Protein AF-A0A963NXN0-F1 (afdb_monomer_lite)

Structure (mmCIF, N/CA/C/O backbone):
data_AF-A0A963NXN0-F1
#
_entry.id   AF-A0A963NXN0-F1
#
loop_
_atom_site.group_PDB
_atom_site.id
_atom_site.type_symbol
_atom_site.label_atom_id
_atom_site.label_alt_id
_atom_site.label_comp_id
_atom_site.label_asym_id
_atom_site.label_entity_id
_atom_site.label_seq_id
_atom_site.pdbx_PDB_ins_code
_atom_site.Cartn_x
_atom_site.Cartn_y
_atom_site.Cartn_z
_atom_site.occupancy
_atom_site.B_iso_or_equiv
_atom_site.auth_seq_id
_atom_site.auth_comp_id
_atom_site.auth_asym_id
_atom_site.auth_atom_id
_atom_site.pdbx_PDB_model_num
ATOM 1 N N . THR A 1 1 ? -9.878 -4.568 -10.712 1.00 81.69 1 THR A N 1
ATOM 2 C CA . THR A 1 1 ? -9.955 -4.679 -12.185 1.00 81.69 1 THR A CA 1
ATOM 3 C C . THR A 1 1 ? -8.748 -5.427 -12.705 1.00 81.69 1 THR A C 1
ATOM 5 O O . THR A 1 1 ? -7.641 -5.129 -12.264 1.00 81.69 1 THR A O 1
ATOM 8 N N . LEU A 1 2 ? -8.938 -6.403 -13.598 1.00 84.56 2 LEU A N 1
ATOM 9 C CA . LEU A 1 2 ? -7.812 -7.034 -14.292 1.00 84.56 2 LEU A CA 1
ATOM 10 C C . LEU A 1 2 ? -7.152 -5.995 -15.209 1.00 84.56 2 LEU A C 1
ATOM 12 O O . LEU A 1 2 ? -7.846 -5.323 -15.967 1.00 84.56 2 LEU A O 1
ATOM 16 N N . HIS A 1 3 ? -5.832 -5.854 -15.126 1.00 86.75 3 HIS A N 1
ATOM 17 C CA . HIS A 1 3 ? -5.067 -4.906 -15.932 1.00 86.75 3 HIS A CA 1
ATOM 18 C C . HIS A 1 3 ? -3.725 -5.516 -16.357 1.00 86.75 3 HIS A C 1
ATOM 20 O O . HIS A 1 3 ? -3.279 -6.518 -15.797 1.00 86.75 3 HIS A O 1
ATOM 26 N N . GLY A 1 4 ? -3.086 -4.906 -17.355 1.00 81.69 4 GLY A N 1
ATOM 27 C CA . GLY A 1 4 ? -1.778 -5.305 -17.865 1.00 81.69 4 GLY A CA 1
ATOM 28 C C . GLY A 1 4 ? -1.093 -4.143 -18.578 1.00 81.69 4 GLY A C 1
ATOM 29 O O . GLY A 1 4 ? -1.700 -3.096 -18.800 1.00 81.69 4 GLY A O 1
ATOM 30 N N . SER A 1 5 ? 0.179 -4.316 -18.934 1.00 84.25 5 SER A N 1
ATOM 31 C CA . SER A 1 5 ? 0.934 -3.308 -19.682 1.00 84.25 5 SER A CA 1
ATOM 32 C C . SER A 1 5 ? 1.427 -3.873 -21.008 1.00 84.25 5 SER A C 1
ATOM 34 O O . SER A 1 5 ? 1.881 -5.013 -21.083 1.00 84.25 5 SER A O 1
ATOM 36 N N . ALA A 1 6 ? 1.340 -3.067 -22.066 1.00 86.69 6 ALA A N 1
ATOM 37 C CA . ALA A 1 6 ? 1.919 -3.425 -23.354 1.00 86.69 6 ALA A CA 1
ATOM 38 C C . ALA A 1 6 ? 3.461 -3.418 -23.280 1.00 86.69 6 ALA A C 1
ATOM 40 O O . ALA A 1 6 ? 4.024 -2.600 -22.527 1.00 86.69 6 ALA A O 1
ATOM 41 N N . PRO A 1 7 ? 4.151 -4.256 -24.082 1.00 86.12 7 PRO A N 1
ATOM 42 C CA . PRO A 1 7 ? 5.606 -4.232 -24.197 1.00 86.12 7 PRO A CA 1
ATOM 43 C C . PRO A 1 7 ? 6.123 -2.838 -24.570 1.00 86.12 7 PRO A C 1
ATOM 45 O O . PRO A 1 7 ? 5.541 -2.152 -25.412 1.00 86.12 7 PRO A O 1
ATOM 48 N N . ASN A 1 8 ? 7.226 -2.410 -23.956 1.00 90.19 8 ASN A N 1
ATOM 49 C CA . ASN A 1 8 ? 7.912 -1.194 -24.381 1.00 90.19 8 ASN A CA 1
ATOM 50 C C . ASN A 1 8 ? 8.696 -1.491 -25.669 1.00 90.19 8 ASN A C 1
ATOM 52 O O . ASN A 1 8 ? 9.609 -2.309 -25.647 1.00 90.19 8 ASN A O 1
ATOM 56 N N . ARG A 1 9 ? 8.325 -0.850 -26.785 1.00 94.00 9 ARG A N 1
ATOM 57 C CA . ARG A 1 9 ? 8.981 -1.017 -28.099 1.00 94.00 9 ARG A CA 1
ATOM 58 C C . ARG A 1 9 ? 10.030 0.061 -28.403 1.00 94.00 9 ARG A C 1
ATOM 60 O O . ARG A 1 9 ? 10.539 0.095 -29.517 1.00 94.00 9 ARG A O 1
ATOM 67 N N . SER A 1 10 ? 10.298 0.961 -27.458 1.00 95.25 10 SER A N 1
ATOM 68 C CA . SER A 1 10 ? 11.302 2.018 -27.607 1.00 95.25 10 SER A CA 1
ATOM 69 C C . SER A 1 10 ? 12.653 1.614 -27.014 1.00 95.25 10 SER A C 1
ATOM 71 O O . SER A 1 10 ? 12.752 0.641 -26.268 1.00 95.25 10 SER A O 1
ATOM 73 N N . ASP A 1 11 ? 13.678 2.403 -27.316 1.00 96.38 11 ASP A N 1
ATOM 74 C CA . ASP A 1 11 ? 15.027 2.336 -26.747 1.00 96.38 11 ASP A CA 1
ATOM 75 C C . ASP A 1 11 ? 15.173 3.128 -25.429 1.00 96.38 11 ASP A C 1
ATOM 77 O O . ASP A 1 11 ? 16.265 3.216 -24.870 1.00 96.38 11 ASP A O 1
ATOM 81 N N . ARG A 1 12 ? 14.077 3.694 -24.901 1.00 96.88 12 ARG A N 1
ATOM 82 C CA . ARG A 1 12 ? 14.061 4.482 -23.658 1.00 96.88 12 ARG A CA 1
ATOM 83 C C . ARG A 1 12 ? 13.236 3.806 -22.569 1.00 96.88 12 ARG A C 1
ATOM 85 O O . ARG A 1 12 ? 12.247 3.126 -22.839 1.00 96.88 12 ARG A O 1
ATOM 92 N N . ALA A 1 13 ? 13.604 4.040 -21.311 1.00 95.00 13 ALA A N 1
ATOM 93 C CA . ALA A 1 13 ? 12.825 3.566 -20.171 1.00 95.00 13 ALA A CA 1
ATOM 94 C C . ALA A 1 13 ? 11.444 4.251 -20.117 1.00 95.00 13 ALA A C 1
ATOM 96 O O . ALA A 1 13 ? 11.342 5.475 -20.193 1.00 95.00 13 ALA A O 1
ATOM 97 N N . ARG A 1 14 ? 10.375 3.462 -19.941 1.00 93.88 14 ARG A N 1
ATOM 98 C CA . ARG A 1 14 ? 9.022 3.967 -19.659 1.00 93.88 14 ARG A CA 1
ATOM 99 C C . ARG A 1 14 ? 8.858 4.110 -18.148 1.00 93.88 14 ARG A C 1
ATOM 101 O O . ARG A 1 14 ? 8.688 3.107 -17.458 1.00 93.88 14 ARG A O 1
ATOM 108 N N . LEU A 1 15 ? 8.926 5.342 -17.655 1.00 93.44 15 LEU A N 1
ATOM 109 C CA . LEU A 1 15 ? 8.749 5.646 -16.236 1.00 93.44 15 LEU A CA 1
ATOM 110 C C . LEU A 1 15 ? 7.278 5.503 -15.832 1.00 93.44 15 LEU A C 1
ATOM 112 O O . LEU A 1 15 ? 6.377 5.805 -16.616 1.00 93.44 15 LEU A O 1
ATOM 116 N N . ILE A 1 16 ? 7.047 5.037 -14.608 1.00 91.44 16 ILE A N 1
ATOM 117 C CA . ILE A 1 16 ? 5.718 4.908 -14.016 1.00 91.44 16 ILE A CA 1
ATOM 118 C C . ILE A 1 16 ? 5.776 5.330 -12.551 1.00 91.44 16 ILE A C 1
ATOM 120 O O . ILE A 1 16 ? 6.755 5.047 -11.862 1.00 91.44 16 ILE A O 1
ATOM 124 N N . LEU A 1 17 ? 4.730 6.014 -12.098 1.00 93.56 17 LEU A N 1
ATOM 125 C CA . LEU A 1 17 ? 4.538 6.419 -10.713 1.00 93.56 17 LEU A CA 1
ATOM 126 C C . LEU A 1 17 ? 3.175 5.908 -10.262 1.00 93.56 17 LEU A C 1
ATOM 128 O O . LEU A 1 17 ? 2.164 6.196 -10.902 1.00 93.56 17 LEU A O 1
ATOM 132 N N . PHE A 1 18 ? 3.164 5.139 -9.181 1.00 91.31 18 PHE A N 1
ATOM 133 C CA . PHE A 1 18 ? 1.944 4.628 -8.577 1.00 91.31 18 PHE A CA 1
ATOM 134 C C . PHE A 1 18 ? 1.658 5.391 -7.290 1.00 91.31 18 PHE A C 1
ATOM 136 O O . PHE A 1 18 ? 2.514 5.469 -6.412 1.00 91.31 18 PHE A O 1
ATOM 143 N N . TYR A 1 19 ? 0.441 5.918 -7.188 1.00 92.19 19 TYR A N 1
ATOM 144 C CA . TYR A 1 19 ? -0.142 6.350 -5.927 1.00 92.19 19 TYR A CA 1
ATOM 145 C C . TYR A 1 19 ? -1.213 5.342 -5.548 1.00 92.19 19 TYR A C 1
ATOM 147 O O . TYR A 1 19 ? -2.158 5.118 -6.305 1.00 92.19 19 TYR A O 1
ATOM 155 N N . GLU A 1 20 ? -1.053 4.729 -4.385 1.00 89.88 20 GLU A N 1
ATOM 156 C CA . GLU A 1 20 ? -2.080 3.884 -3.797 1.00 89.88 20 GLU A CA 1
ATOM 157 C C . GLU A 1 20 ? -2.858 4.726 -2.793 1.00 89.88 20 GLU A C 1
ATOM 159 O O . GLU A 1 20 ? -2.278 5.341 -1.899 1.00 89.88 20 GLU A O 1
ATOM 164 N N . ALA A 1 21 ? -4.174 4.776 -2.970 1.00 91.81 21 ALA A N 1
ATOM 165 C CA . ALA A 1 21 ? -5.085 5.441 -2.056 1.00 91.81 21 ALA A CA 1
ATOM 166 C C . ALA A 1 21 ? -6.054 4.404 -1.493 1.00 91.81 21 ALA A C 1
ATOM 168 O O . ALA A 1 21 ? -6.531 3.523 -2.214 1.00 91.81 21 ALA A O 1
ATOM 169 N N . CYS A 1 22 ? -6.355 4.523 -0.207 1.00 90.38 22 CYS A N 1
ATOM 170 C CA . CYS A 1 22 ? -7.3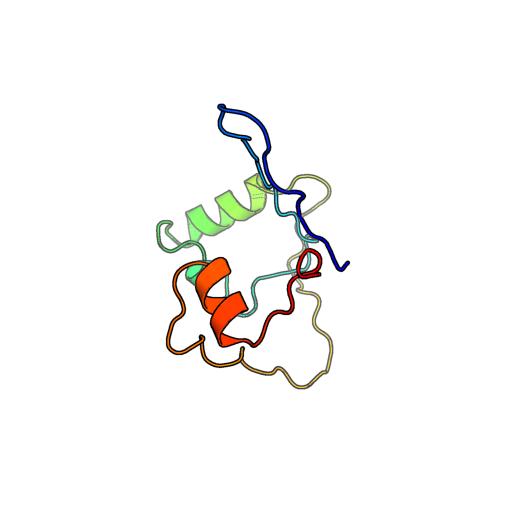67 3.728 0.466 1.00 90.38 22 CYS A CA 1
ATOM 171 C C . CYS A 1 22 ? -8.424 4.650 1.084 1.00 90.38 22 CYS A C 1
ATOM 173 O O . CYS A 1 22 ? -8.236 5.861 1.192 1.00 90.38 22 CYS A O 1
ATOM 175 N N . ALA A 1 23 ? -9.569 4.076 1.447 1.00 92.38 23 ALA A N 1
ATOM 176 C CA . ALA A 1 23 ? -10.567 4.803 2.219 1.00 92.38 23 ALA A CA 1
ATOM 177 C C . ALA A 1 23 ? -10.035 5.085 3.635 1.00 92.38 23 ALA A C 1
ATOM 179 O O . ALA A 1 23 ? -9.261 4.294 4.170 1.00 92.38 23 ALA A O 1
ATOM 180 N N . ALA A 1 24 ? -10.484 6.178 4.257 1.00 90.56 24 ALA A N 1
ATOM 181 C CA . ALA A 1 24 ? -10.054 6.577 5.602 1.00 90.56 24 ALA A CA 1
ATOM 182 C C . ALA A 1 24 ? -10.362 5.524 6.689 1.00 90.56 24 ALA A C 1
ATOM 184 O O . ALA A 1 24 ? -9.720 5.498 7.733 1.00 90.56 24 ALA A O 1
ATOM 185 N N . ASP A 1 25 ? -11.331 4.643 6.435 1.00 90.81 25 ASP A N 1
ATOM 186 C CA . ASP A 1 25 ? -11.738 3.536 7.303 1.00 90.81 25 ASP A CA 1
ATOM 187 C C . ASP A 1 25 ? -11.036 2.199 6.970 1.00 90.81 25 ASP A C 1
ATOM 189 O O . ASP A 1 25 ? -11.275 1.189 7.637 1.00 90.81 25 ASP A O 1
ATOM 193 N N . ALA A 1 26 ? -10.152 2.164 5.965 1.00 89.56 26 ALA A N 1
ATOM 194 C CA . ALA A 1 26 ? -9.437 0.968 5.513 1.00 89.56 26 ALA A CA 1
ATOM 195 C C . ALA A 1 26 ? -8.095 0.789 6.243 1.00 89.56 26 ALA A C 1
ATOM 197 O O . ALA A 1 26 ? -7.020 0.789 5.636 1.00 89.56 26 ALA A O 1
ATOM 198 N N . TRP A 1 27 ? -8.164 0.635 7.564 1.00 85.75 27 TRP A N 1
ATOM 199 C CA . TRP A 1 27 ? -6.983 0.462 8.407 1.00 85.75 27 TRP A CA 1
ATOM 200 C C . TRP A 1 27 ? -6.220 -0.840 8.105 1.00 85.75 27 TRP A C 1
ATOM 202 O O . TRP A 1 27 ? -6.835 -1.875 7.828 1.00 85.75 27 TRP A O 1
ATOM 212 N N . PRO A 1 28 ? -4.876 -0.835 8.209 1.00 81.06 28 PRO A N 1
ATOM 213 C CA . PRO A 1 28 ? -4.079 -2.048 8.065 1.00 81.06 28 PRO A CA 1
ATOM 214 C C . PRO A 1 28 ? -4.449 -3.067 9.148 1.00 81.06 28 PRO A C 1
ATOM 216 O O . PRO A 1 28 ? -4.304 -2.792 10.337 1.00 81.06 28 PRO A O 1
ATOM 219 N N . LEU A 1 29 ? -4.857 -4.275 8.741 1.00 78.56 29 LEU A N 1
ATOM 220 C CA . LEU A 1 29 ? -5.252 -5.351 9.667 1.00 78.56 29 LEU A CA 1
ATOM 221 C C . LEU A 1 29 ? -4.121 -5.785 10.610 1.00 78.56 29 LEU A C 1
ATOM 223 O O . LEU A 1 29 ? -4.378 -6.197 11.735 1.00 78.56 29 LEU A O 1
ATOM 227 N N . LEU A 1 30 ? -2.870 -5.682 10.157 1.00 77.69 30 LEU A N 1
ATOM 228 C CA . LEU A 1 30 ? -1.684 -5.961 10.974 1.00 77.69 30 LEU A CA 1
ATOM 229 C C . LEU A 1 30 ? -1.241 -4.744 11.813 1.00 77.69 30 LEU A C 1
ATOM 231 O O . LEU A 1 30 ? -0.278 -4.824 12.566 1.00 77.69 30 LEU A O 1
ATOM 235 N N . GLY A 1 31 ? -1.953 -3.619 11.708 1.00 77.38 31 GLY A N 1
ATOM 236 C CA . GLY A 1 31 ? -1.589 -2.343 12.313 1.00 77.38 31 GLY A CA 1
ATOM 237 C C . GLY A 1 31 ? -0.544 -1.571 11.503 1.00 77.38 31 GLY A C 1
ATOM 238 O O . GLY A 1 31 ? 0.229 -2.129 10.723 1.00 77.38 31 GLY A O 1
ATOM 239 N N . ALA A 1 32 ? -0.505 -0.249 11.688 1.00 72.19 32 ALA A N 1
ATOM 240 C CA . ALA A 1 32 ? 0.402 0.631 10.944 1.00 72.19 32 ALA A CA 1
ATOM 241 C C . ALA A 1 32 ? 1.890 0.338 11.225 1.00 72.19 32 ALA A C 1
ATOM 243 O O . ALA A 1 32 ? 2.730 0.476 10.336 1.00 72.19 32 ALA A O 1
ATOM 244 N N . GLY A 1 33 ? 2.207 -0.170 12.422 1.00 70.38 33 GLY A N 1
ATOM 245 C CA . GLY A 1 33 ? 3.563 -0.578 12.802 1.00 70.38 33 GLY A CA 1
ATOM 246 C C . GLY A 1 33 ? 4.114 -1.761 11.996 1.00 70.38 33 GLY A C 1
ATOM 247 O O . GLY A 1 33 ? 5.327 -1.957 11.970 1.00 70.38 33 GLY A O 1
ATOM 248 N N . SER A 1 34 ? 3.256 -2.518 11.300 1.00 70.75 34 SER A N 1
ATOM 249 C CA . SER A 1 34 ? 3.674 -3.562 10.355 1.00 70.75 34 SER A CA 1
ATOM 250 C C . SER A 1 34 ? 4.071 -3.030 8.977 1.00 70.75 34 SER A C 1
ATOM 252 O O . SER A 1 34 ? 4.648 -3.778 8.197 1.00 70.75 34 SER A O 1
ATOM 254 N N . TYR A 1 35 ? 3.771 -1.766 8.672 1.00 65.88 35 TYR A N 1
ATOM 255 C CA . TYR A 1 35 ? 4.074 -1.138 7.382 1.00 65.88 35 TYR A CA 1
ATOM 256 C C . TYR A 1 35 ? 5.118 -0.028 7.514 1.00 65.88 35 TYR A C 1
ATOM 258 O O . TYR A 1 35 ? 5.949 0.161 6.627 1.00 65.88 35 TYR A O 1
ATOM 266 N N . ILE A 1 36 ? 5.100 0.702 8.632 1.00 75.44 36 ILE A N 1
ATOM 267 C CA . ILE A 1 36 ? 5.989 1.835 8.887 1.00 75.44 36 ILE A CA 1
ATOM 268 C C . ILE A 1 36 ? 6.874 1.503 10.088 1.00 75.44 36 ILE A C 1
ATOM 270 O O . ILE A 1 36 ? 6.632 1.924 11.213 1.00 75.44 36 ILE A O 1
ATOM 274 N N . HIS A 1 37 ? 7.943 0.745 9.844 1.00 77.31 37 HIS A N 1
ATOM 275 C CA . HIS A 1 37 ? 8.860 0.296 10.902 1.00 77.31 37 HIS A CA 1
ATOM 276 C C . HIS A 1 37 ? 9.838 1.373 11.398 1.00 77.31 37 HIS A C 1
ATOM 278 O O . HIS A 1 37 ? 10.604 1.132 12.326 1.00 77.31 37 HIS A O 1
ATOM 284 N N . ARG A 1 38 ? 9.857 2.546 10.756 1.00 84.00 38 ARG A N 1
ATOM 285 C CA . ARG A 1 38 ? 10.858 3.596 11.004 1.00 84.00 38 ARG A CA 1
ATOM 286 C C . ARG A 1 38 ? 10.411 4.690 11.978 1.00 84.00 38 ARG A C 1
ATOM 288 O O . ARG A 1 38 ? 11.256 5.469 12.398 1.00 84.00 38 ARG A O 1
ATOM 295 N N . LEU A 1 39 ? 9.113 4.794 12.280 1.00 85.69 39 LEU A N 1
ATOM 296 C CA . LEU A 1 39 ? 8.555 5.892 13.078 1.00 85.69 39 LEU A CA 1
ATOM 297 C C . LEU A 1 39 ? 8.144 5.414 14.482 1.00 85.69 39 LEU A C 1
ATOM 299 O O . LEU A 1 39 ? 7.501 4.367 14.597 1.00 85.69 39 LEU A O 1
ATOM 303 N N . PRO A 1 40 ? 8.436 6.181 15.550 1.00 88.31 40 PRO A N 1
ATOM 304 C CA . PRO A 1 40 ? 7.810 5.995 16.858 1.00 88.31 40 PRO A CA 1
ATOM 305 C C . PRO A 1 40 ? 6.282 6.135 16.782 1.00 88.31 40 PRO A C 1
ATOM 307 O O . PRO A 1 40 ? 5.758 6.848 15.930 1.00 88.31 40 PRO A O 1
ATOM 310 N N . GLN A 1 41 ? 5.545 5.521 17.716 1.00 85.81 41 GLN A N 1
ATOM 311 C CA . GLN A 1 41 ? 4.072 5.442 17.654 1.00 85.81 41 GLN A CA 1
ATOM 312 C C . GLN A 1 41 ? 3.370 6.802 17.499 1.00 85.81 41 GLN A C 1
ATOM 314 O O . GLN A 1 41 ? 2.419 6.923 16.730 1.00 85.81 41 GLN A O 1
ATOM 319 N N . ARG A 1 42 ? 3.843 7.836 18.207 1.00 88.81 42 ARG A N 1
ATOM 320 C CA . ARG A 1 42 ? 3.255 9.184 18.145 1.00 88.81 42 ARG A CA 1
ATOM 321 C C . ARG A 1 42 ? 3.491 9.863 16.796 1.00 88.81 42 ARG A C 1
ATOM 323 O O . ARG A 1 42 ? 2.599 10.533 16.290 1.00 88.81 42 ARG A O 1
ATOM 330 N N . GLU A 1 43 ? 4.676 9.686 16.227 1.00 90.50 43 GLU A N 1
ATOM 331 C CA . GLU A 1 43 ? 5.019 10.221 14.906 1.00 90.50 43 GLU A CA 1
ATOM 332 C C . GLU A 1 43 ? 4.304 9.450 13.799 1.00 90.50 43 GLU A C 1
ATOM 334 O O . GLU A 1 43 ? 3.833 10.051 12.844 1.00 90.50 43 GLU A O 1
ATOM 339 N N . MET A 1 44 ? 4.136 8.136 13.963 1.00 87.56 44 MET A N 1
ATOM 340 C CA . MET A 1 44 ? 3.332 7.315 13.061 1.00 87.56 44 MET A CA 1
ATOM 341 C C . MET A 1 44 ? 1.873 7.782 13.025 1.00 87.56 44 MET A C 1
ATOM 343 O O . MET A 1 44 ? 1.288 7.867 11.953 1.00 87.56 44 MET A O 1
ATOM 347 N N . TRP A 1 45 ? 1.288 8.122 14.178 1.00 87.06 45 TRP A N 1
ATOM 348 C CA . TRP A 1 45 ? -0.053 8.709 14.223 1.00 87.06 45 TRP A CA 1
ATOM 349 C C . TRP A 1 45 ? -0.128 10.030 13.444 1.00 87.06 45 TRP A C 1
ATOM 351 O O . TRP A 1 45 ? -1.034 10.209 12.637 1.00 87.06 45 TRP A O 1
ATOM 361 N N . ALA A 1 46 ? 0.844 10.927 13.637 1.00 91.06 46 ALA A N 1
ATOM 362 C CA . ALA A 1 46 ? 0.900 12.187 12.899 1.00 91.06 46 ALA A CA 1
ATOM 363 C C . ALA A 1 46 ? 1.067 11.975 11.379 1.00 91.06 46 ALA A C 1
ATOM 365 O O . ALA A 1 46 ? 0.349 12.608 10.610 1.00 91.06 46 ALA A O 1
ATOM 366 N N . ASP A 1 47 ? 1.935 11.049 10.952 1.00 88.94 47 ASP A N 1
ATOM 367 C CA . ASP A 1 47 ? 2.154 10.705 9.534 1.00 88.94 47 ASP A CA 1
ATOM 368 C C . ASP A 1 47 ? 0.879 10.148 8.877 1.00 88.94 47 ASP A C 1
ATOM 370 O O . ASP A 1 47 ? 0.556 10.519 7.750 1.00 88.94 47 ASP A O 1
ATOM 374 N N . LEU A 1 48 ? 0.098 9.323 9.585 1.00 86.19 48 LEU A N 1
ATOM 375 C CA . LEU A 1 48 ? -1.188 8.832 9.074 1.00 86.19 48 LEU A CA 1
ATOM 376 C C . LEU A 1 48 ? -2.198 9.965 8.853 1.00 86.19 48 LEU A C 1
ATOM 378 O O . LEU A 1 48 ? -2.904 9.960 7.846 1.00 86.19 48 LEU A O 1
ATOM 382 N N . LEU A 1 49 ? -2.256 10.933 9.772 1.00 89.75 49 LEU A N 1
ATOM 383 C CA . LEU A 1 49 ? -3.138 12.094 9.646 1.00 89.75 49 LEU A CA 1
ATOM 384 C C . LEU A 1 49 ? -2.702 13.025 8.510 1.00 89.75 49 LEU A C 1
ATOM 386 O O . LEU A 1 49 ? -3.546 13.489 7.749 1.00 89.75 49 LEU A O 1
ATOM 390 N N . GLU A 1 50 ? -1.399 13.271 8.365 1.00 92.12 50 GLU A N 1
ATOM 391 C CA . GLU A 1 50 ? -0.843 14.125 7.307 1.00 92.12 50 GLU A CA 1
ATOM 392 C C . GLU A 1 50 ? -1.083 13.546 5.902 1.00 92.12 50 GLU A C 1
ATOM 394 O O . GLU A 1 50 ? -1.256 14.287 4.936 1.00 92.12 50 GLU A O 1
ATOM 399 N N . ARG A 1 51 ? -1.147 12.215 5.781 1.00 89.25 51 ARG A N 1
ATOM 400 C CA . ARG A 1 51 ? -1.400 11.509 4.514 1.00 89.25 51 ARG A CA 1
ATOM 401 C C . ARG A 1 51 ? -2.862 11.508 4.067 1.00 89.25 51 ARG A C 1
ATOM 403 O O . ARG A 1 51 ? -3.151 10.988 2.986 1.00 89.25 51 ARG A O 1
ATOM 410 N N . MET A 1 52 ? -3.782 12.057 4.857 1.00 91.94 52 MET A N 1
ATOM 411 C CA . MET A 1 52 ? -5.180 12.190 4.454 1.00 91.94 52 MET A CA 1
ATOM 412 C C . MET A 1 52 ? -5.299 13.122 3.246 1.00 91.94 52 MET A C 1
ATOM 414 O O . MET A 1 52 ? -4.992 14.307 3.315 1.00 91.94 52 MET A O 1
ATOM 418 N N . VAL A 1 53 ? -5.773 12.579 2.123 1.00 94.31 53 VAL A N 1
ATOM 419 C CA . VAL A 1 53 ? -5.946 13.351 0.881 1.00 94.31 53 VAL A CA 1
ATOM 420 C C . VAL A 1 53 ? -7.185 14.250 0.956 1.00 94.31 53 VAL A C 1
ATOM 422 O O . VAL A 1 53 ? -7.179 15.360 0.428 1.00 94.31 53 VAL A O 1
ATOM 425 N N . CYS A 1 54 ? -8.259 13.778 1.593 1.00 93.75 54 CYS A N 1
ATOM 426 C CA . CYS A 1 54 ? -9.497 14.529 1.789 1.00 93.75 54 CYS A CA 1
ATOM 427 C C . CYS A 1 54 ? -10.359 13.923 2.910 1.00 93.75 54 CYS A C 1
ATOM 429 O O . CYS A 1 54 ? -10.214 12.749 3.247 1.00 93.75 54 CYS A O 1
ATOM 431 N N . GLY A 1 55 ? -11.300 14.716 3.432 1.00 92.69 55 GLY A N 1
ATOM 432 C CA . GLY A 1 55 ? -12.215 14.300 4.497 1.00 92.69 55 GLY A CA 1
ATOM 433 C C . GLY A 1 55 ? -11.580 14.344 5.886 1.00 92.69 55 GLY A C 1
ATOM 434 O O . GLY A 1 55 ? -10.536 14.959 6.080 1.00 92.69 55 GLY A O 1
ATOM 435 N N . GLU A 1 56 ? -12.230 13.682 6.841 1.00 92.00 56 GLU A N 1
ATOM 436 C CA . GLU A 1 56 ? -11.793 13.616 8.238 1.00 92.00 56 GLU A CA 1
ATOM 437 C C . GLU A 1 56 ? -11.284 12.209 8.598 1.00 92.00 56 GLU A C 1
ATOM 439 O O . GLU A 1 56 ? -11.745 11.221 8.012 1.00 92.00 56 GLU A O 1
ATOM 444 N N . PRO A 1 57 ? -10.357 12.081 9.563 1.00 89.12 57 PRO A N 1
ATOM 445 C CA . PRO A 1 57 ? -9.872 10.785 10.028 1.00 89.12 57 PRO A CA 1
ATOM 446 C C . PRO A 1 57 ? -10.994 9.925 10.622 1.00 89.12 57 PRO A C 1
ATOM 448 O O . PRO A 1 57 ? -11.784 10.391 11.444 1.00 89.12 57 PRO A O 1
ATOM 451 N N . VAL A 1 58 ? -11.019 8.638 10.270 1.00 90.56 58 VAL A N 1
ATOM 452 C CA . VAL A 1 58 ? -11.953 7.658 10.841 1.00 90.56 58 VAL A CA 1
ATOM 453 C C . VAL A 1 58 ? -11.195 6.739 11.794 1.00 90.56 58 VAL A C 1
ATOM 455 O O . VAL A 1 58 ? -10.231 6.091 11.399 1.00 90.56 58 VAL A O 1
ATOM 458 N N . LEU A 1 59 ? -11.629 6.676 13.056 1.00 88.50 59 LEU A N 1
ATOM 459 C CA . LEU A 1 59 ? -10.997 5.842 14.092 1.00 88.50 59 LEU A CA 1
ATOM 460 C C . LEU A 1 59 ? -11.593 4.432 14.182 1.00 88.50 59 LEU A C 1
ATOM 462 O O . LEU A 1 59 ? -11.004 3.553 14.807 1.00 88.50 59 LEU A O 1
ATOM 466 N N . GLU A 1 60 ? -12.761 4.224 13.576 1.00 89.81 60 GLU A N 1
ATOM 467 C CA . GLU A 1 60 ? -13.436 2.934 13.535 1.00 89.81 60 GLU A CA 1
ATOM 468 C C . GLU A 1 60 ? -13.175 2.260 12.179 1.00 89.81 60 GLU A C 1
ATOM 470 O O . GLU A 1 60 ? -13.683 2.717 11.153 1.00 89.81 60 GLU A O 1
ATOM 475 N N . PRO A 1 61 ? -12.354 1.200 12.130 1.00 88.19 61 PRO A N 1
ATOM 476 C CA . PRO A 1 61 ? -12.051 0.531 10.878 1.00 88.19 61 PRO A CA 1
ATOM 477 C C . PRO A 1 61 ? -13.275 -0.205 10.335 1.00 88.19 61 PRO A C 1
ATOM 479 O O . PRO A 1 61 ? -14.004 -0.874 11.072 1.00 88.19 61 PRO A O 1
ATOM 482 N N . ARG A 1 62 ? -13.462 -0.162 9.015 1.00 87.25 62 ARG A N 1
ATOM 483 C CA . ARG A 1 62 ? -14.508 -0.946 8.359 1.00 87.25 62 ARG A CA 1
ATOM 484 C C . ARG A 1 62 ? -14.084 -2.409 8.288 1.00 87.25 62 ARG A C 1
ATOM 486 O O . ARG A 1 62 ? -13.189 -2.769 7.524 1.00 87.25 62 ARG A O 1
ATOM 493 N N . ILE A 1 63 ? -14.772 -3.258 9.046 1.00 84.75 63 ILE A N 1
ATOM 494 C CA . ILE A 1 63 ? -14.574 -4.708 9.044 1.00 84.75 63 ILE A CA 1
ATOM 495 C C . ILE A 1 63 ? -15.901 -5.430 8.798 1.00 84.75 63 ILE A C 1
ATOM 497 O O . ILE A 1 63 ? -16.923 -5.119 9.408 1.00 84.75 63 ILE A O 1
ATOM 501 N N . GLU A 1 64 ? -15.897 -6.413 7.900 1.00 84.12 64 GLU A N 1
ATOM 50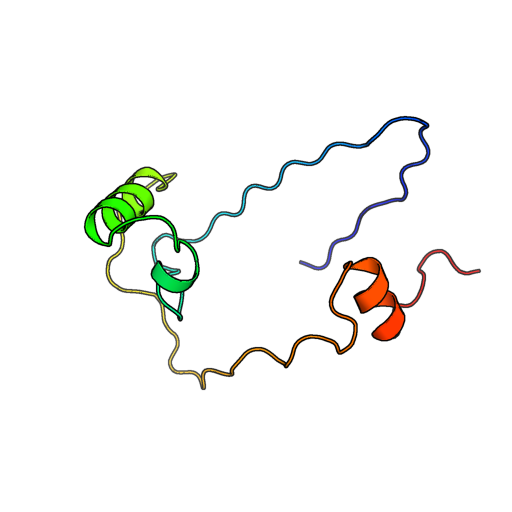2 C CA . GLU A 1 64 ? -17.032 -7.321 7.748 1.00 84.12 64 GLU A CA 1
ATOM 503 C C . GLU A 1 64 ? -16.928 -8.485 8.738 1.00 84.12 64 GLU A C 1
ATOM 505 O O . GLU A 1 64 ? -15.836 -8.939 9.083 1.00 84.12 64 GLU A O 1
ATOM 510 N N . LYS A 1 65 ? -18.076 -9.027 9.161 1.00 85.44 65 LYS A N 1
ATOM 511 C CA . LYS A 1 65 ? -18.148 -10.252 9.975 1.00 85.44 65 LYS A CA 1
ATOM 512 C C . LYS A 1 65 ? -17.891 -11.493 9.112 1.00 85.44 65 LYS A C 1
ATOM 514 O O . LYS A 1 65 ? -18.761 -12.348 8.963 1.00 85.44 65 LYS A O 1
ATOM 519 N N . VAL A 1 66 ? -16.703 -11.573 8.524 1.00 83.00 66 VAL A N 1
ATOM 520 C CA . VAL A 1 66 ? -16.266 -12.674 7.659 1.00 83.00 66 VAL A CA 1
ATOM 521 C C . VAL A 1 66 ? -15.045 -13.374 8.256 1.00 83.00 66 VAL A C 1
ATOM 523 O O . VAL A 1 66 ? -14.264 -12.743 8.972 1.00 83.00 66 VAL A O 1
ATOM 526 N N . PRO A 1 67 ? -14.838 -14.674 7.976 1.00 84.38 67 PRO A N 1
ATOM 527 C CA . PRO A 1 67 ? -13.605 -15.345 8.360 1.00 84.38 67 PRO A CA 1
ATOM 528 C C . PRO A 1 67 ? -12.394 -14.639 7.738 1.00 84.38 67 PRO A C 1
ATOM 530 O O . PRO A 1 67 ? -12.241 -14.614 6.515 1.00 84.38 67 PRO A O 1
ATOM 533 N N . VAL A 1 68 ? -11.516 -14.091 8.578 1.00 80.38 68 VAL A N 1
ATOM 534 C CA . VAL A 1 68 ? -10.241 -13.522 8.130 1.00 80.38 68 VAL A CA 1
ATOM 535 C C . VAL A 1 68 ? -9.306 -14.674 7.767 1.00 80.38 68 VAL A C 1
ATOM 537 O O . VAL A 1 68 ? -9.042 -15.554 8.585 1.00 80.38 68 VAL A O 1
ATOM 540 N N . ARG A 1 69 ? -8.810 -14.686 6.526 1.00 80.44 69 ARG A N 1
ATOM 541 C CA . ARG A 1 69 ? -7.807 -15.654 6.061 1.00 80.44 69 ARG A CA 1
ATOM 542 C C . ARG A 1 69 ? -6.445 -14.981 5.988 1.00 80.44 69 ARG A C 1
ATOM 544 O O . ARG A 1 69 ? -6.336 -13.866 5.485 1.00 80.44 69 ARG A O 1
ATOM 551 N N . LEU A 1 70 ? -5.411 -15.678 6.453 1.00 80.81 70 LEU A N 1
ATOM 552 C CA . LEU A 1 70 ? -4.036 -15.245 6.226 1.00 80.81 70 LEU A CA 1
ATOM 553 C C . LEU A 1 70 ? -3.717 -15.281 4.721 1.00 80.81 70 LEU A C 1
ATOM 555 O O . LEU A 1 70 ? -4.267 -16.132 4.009 1.00 80.81 70 LEU A O 1
ATOM 559 N N . PRO A 1 71 ? -2.840 -14.384 4.228 1.00 80.69 71 PRO A N 1
ATOM 560 C CA . PRO A 1 71 ? -2.331 -14.469 2.867 1.00 80.69 71 PRO A CA 1
ATOM 561 C C . PRO A 1 71 ? -1.761 -15.859 2.581 1.00 80.69 71 PRO A C 1
ATOM 563 O O . PRO A 1 71 ? -1.211 -16.513 3.471 1.00 80.69 71 PRO A O 1
ATOM 566 N N . LEU A 1 72 ? -1.875 -16.303 1.328 1.00 84.94 72 LEU A N 1
ATOM 567 C CA . LEU A 1 72 ? -1.191 -17.517 0.897 1.00 84.94 72 LEU A CA 1
ATOM 568 C C . LEU A 1 72 ? 0.321 -17.369 1.131 1.00 84.94 72 LEU A C 1
ATOM 570 O O . LEU A 1 72 ? 0.841 -16.251 1.031 1.00 84.94 72 LEU A O 1
ATOM 574 N N . PRO A 1 73 ? 1.034 -18.476 1.411 1.00 87.06 73 PRO A N 1
ATOM 575 C CA . PRO A 1 73 ? 2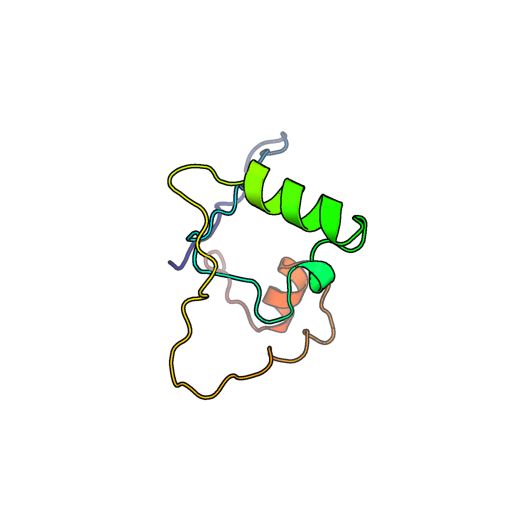.485 -18.452 1.470 1.00 87.06 73 PRO A CA 1
ATOM 576 C C . PRO A 1 73 ? 3.066 -17.799 0.209 1.00 87.06 73 PRO A C 1
ATOM 578 O O . PRO A 1 73 ? 2.523 -17.996 -0.886 1.00 87.06 73 PRO A O 1
ATOM 581 N N . PRO A 1 74 ? 4.161 -17.032 0.335 1.00 84.25 74 PRO A N 1
ATOM 582 C CA . PRO A 1 74 ? 4.843 -16.498 -0.832 1.00 84.25 74 PRO A CA 1
ATOM 583 C C . PRO A 1 74 ? 5.268 -17.643 -1.758 1.00 84.25 74 PRO A C 1
ATOM 585 O O . PRO A 1 74 ? 5.558 -18.754 -1.309 1.00 84.25 74 PRO A O 1
ATOM 588 N N . ALA A 1 75 ? 5.318 -17.365 -3.062 1.00 86.31 75 ALA A N 1
ATOM 589 C CA . ALA A 1 75 ? 5.819 -18.332 -4.030 1.00 86.31 75 ALA A CA 1
ATOM 590 C C . ALA A 1 75 ? 7.248 -18.776 -3.646 1.00 86.31 75 ALA A C 1
ATOM 592 O O . ALA A 1 75 ? 8.035 -17.934 -3.201 1.00 86.31 75 ALA A O 1
ATOM 593 N N . PRO A 1 76 ? 7.628 -20.052 -3.852 1.00 87.31 76 PRO A N 1
ATOM 594 C CA . PRO A 1 76 ? 8.981 -20.530 -3.548 1.00 87.31 76 PRO A CA 1
ATOM 595 C C . PRO A 1 76 ? 10.088 -19.716 -4.231 1.00 87.31 76 PRO A C 1
ATOM 597 O O . PRO A 1 76 ? 11.222 -19.671 -3.763 1.00 87.31 76 PRO A O 1
ATOM 600 N N . ASP A 1 77 ? 9.761 -19.063 -5.344 1.00 87.19 77 ASP A N 1
ATOM 601 C CA . ASP A 1 77 ? 10.653 -18.233 -6.135 1.00 87.19 77 ASP A CA 1
ATOM 602 C C . ASP A 1 77 ? 10.282 -16.740 -6.122 1.00 87.19 77 ASP A C 1
ATOM 604 O O . ASP A 1 77 ? 10.676 -16.011 -7.042 1.00 87.19 77 ASP A O 1
ATOM 608 N N . ALA A 1 78 ? 9.569 -16.288 -5.079 1.00 83.88 78 ALA A N 1
ATOM 609 C CA . ALA A 1 78 ? 9.108 -14.913 -4.878 1.00 83.88 78 ALA A CA 1
ATOM 610 C C .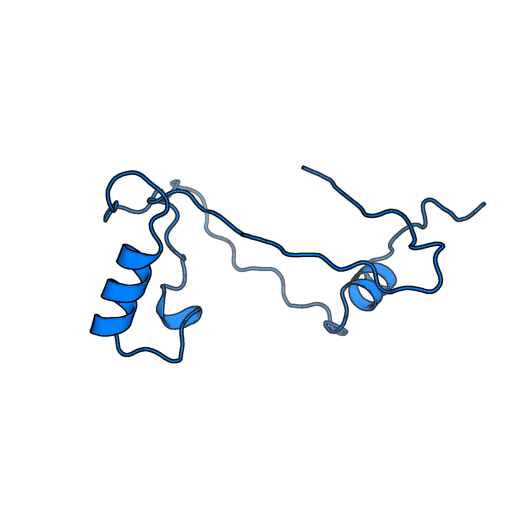 ALA A 1 78 ? 10.262 -13.903 -4.973 1.00 83.88 78 ALA A C 1
ATOM 612 O O . ALA A 1 78 ? 10.976 -13.619 -4.014 1.00 83.88 78 ALA A O 1
ATOM 613 N N . THR A 1 79 ? 10.447 -13.373 -6.176 1.00 85.56 79 THR A N 1
ATOM 614 C CA . THR A 1 79 ? 11.490 -12.407 -6.515 1.00 85.56 79 THR A CA 1
ATOM 615 C C . THR A 1 79 ? 10.862 -11.339 -7.402 1.00 85.56 79 THR A C 1
ATOM 617 O O . THR A 1 79 ? 10.135 -10.484 -6.908 1.00 85.56 79 THR A O 1
ATOM 620 N N . SER A 1 80 ? 11.061 -11.398 -8.719 1.00 86.69 80 SER A N 1
ATOM 621 C CA . SER A 1 80 ? 10.358 -10.513 -9.642 1.00 86.69 80 SER A CA 1
ATOM 622 C C . SER A 1 80 ? 8.958 -11.037 -9.946 1.00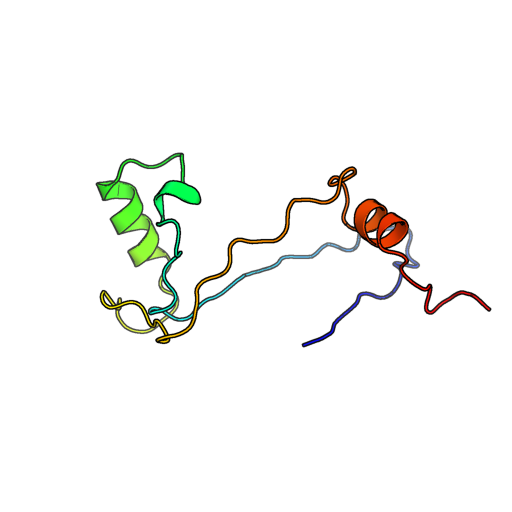 86.69 80 SER A C 1
ATOM 624 O O . SER A 1 80 ? 8.732 -12.246 -10.041 1.00 86.69 80 SER A O 1
ATOM 626 N N . ILE A 1 81 ? 8.031 -10.112 -10.203 1.00 82.25 81 ILE A N 1
ATOM 627 C CA . ILE A 1 81 ? 6.683 -10.443 -10.677 1.00 82.25 81 ILE A CA 1
ATOM 628 C C . ILE A 1 81 ? 6.717 -11.336 -11.929 1.00 82.25 81 ILE A C 1
ATOM 630 O O . ILE A 1 81 ? 5.900 -12.241 -12.058 1.00 82.25 81 ILE A O 1
ATOM 634 N N . PHE A 1 82 ? 7.706 -11.152 -12.811 1.00 83.19 82 PHE A N 1
ATOM 635 C CA . PHE A 1 82 ? 7.886 -11.978 -14.006 1.00 83.19 82 PHE A CA 1
ATOM 636 C C . PHE A 1 82 ? 8.231 -13.432 -13.672 1.00 83.19 82 PHE A C 1
ATOM 638 O O . PHE A 1 82 ? 7.732 -14.345 -14.330 1.00 83.19 82 PHE A O 1
ATOM 645 N N . LYS A 1 83 ? 9.068 -13.662 -12.652 1.00 87.25 83 LYS A N 1
ATOM 646 C CA . LYS A 1 83 ? 9.435 -15.016 -12.228 1.00 87.25 83 LYS A CA 1
ATOM 647 C C . LYS A 1 83 ? 8.234 -15.725 -11.604 1.00 87.25 83 LYS A C 1
ATOM 649 O O . LYS A 1 83 ? 7.883 -16.807 -12.064 1.00 87.25 83 LYS A O 1
ATOM 654 N N . THR A 1 84 ? 7.538 -15.046 -10.689 1.00 88.94 84 THR A N 1
ATOM 655 C CA . THR A 1 84 ? 6.309 -15.546 -10.053 1.00 88.94 84 THR A CA 1
ATOM 656 C C . THR A 1 84 ? 5.210 -15.856 -11.076 1.00 88.94 84 THR A C 1
ATOM 658 O O . THR A 1 84 ? 4.530 -16.870 -10.973 1.00 88.94 84 THR A O 1
ATOM 661 N N . GLN A 1 85 ? 5.030 -15.014 -12.102 1.00 84.94 85 GLN A N 1
ATOM 662 C CA . GLN A 1 85 ? 4.073 -15.282 -13.183 1.00 84.94 85 GLN A CA 1
ATOM 663 C C . GLN A 1 85 ? 4.473 -16.517 -14.000 1.00 84.94 85 GLN A C 1
ATOM 665 O O . GLN A 1 85 ? 3.624 -17.352 -14.312 1.00 84.94 85 GLN A O 1
ATOM 670 N N . LYS A 1 86 ? 5.763 -16.661 -14.328 1.00 84.81 86 LYS A N 1
ATOM 671 C CA . LYS A 1 86 ? 6.274 -17.811 -15.083 1.00 84.81 86 LYS A CA 1
ATOM 672 C C . LYS A 1 86 ? 6.086 -19.125 -14.318 1.00 84.81 86 LYS A C 1
ATOM 674 O O . LYS A 1 86 ? 5.617 -20.092 -14.914 1.00 84.81 86 LYS A O 1
ATOM 679 N N . SER A 1 87 ? 6.422 -19.168 -13.027 1.00 88.69 87 SER A N 1
ATOM 680 C CA . SER A 1 87 ? 6.223 -20.357 -12.183 1.00 88.69 87 SER A CA 1
ATOM 681 C C . SER A 1 87 ? 4.744 -20.630 -11.895 1.00 88.69 87 SER A C 1
ATOM 683 O O . SER A 1 87 ? 4.339 -21.787 -11.822 1.00 88.69 87 SER A O 1
ATOM 685 N N . GLY A 1 88 ? 3.918 -19.582 -11.839 1.00 86.56 88 GLY A N 1
ATOM 686 C CA . GLY A 1 88 ? 2.462 -19.660 -11.702 1.00 86.56 88 GLY A CA 1
ATOM 687 C C . GLY A 1 88 ? 1.700 -20.089 -12.964 1.00 86.56 88 GLY A C 1
ATOM 688 O O . GLY A 1 88 ? 0.473 -20.020 -12.975 1.00 86.56 88 GLY A O 1
ATOM 689 N N . GLY A 1 89 ? 2.389 -20.508 -14.032 1.00 87.12 89 GLY A N 1
ATOM 690 C CA . GLY A 1 89 ? 1.749 -21.004 -15.253 1.00 87.12 89 GLY A CA 1
ATOM 691 C C . GLY A 1 89 ? 1.123 -19.913 -16.125 1.00 87.12 89 GLY A C 1
ATOM 692 O O . GLY A 1 89 ? 0.143 -20.174 -16.828 1.00 87.12 89 G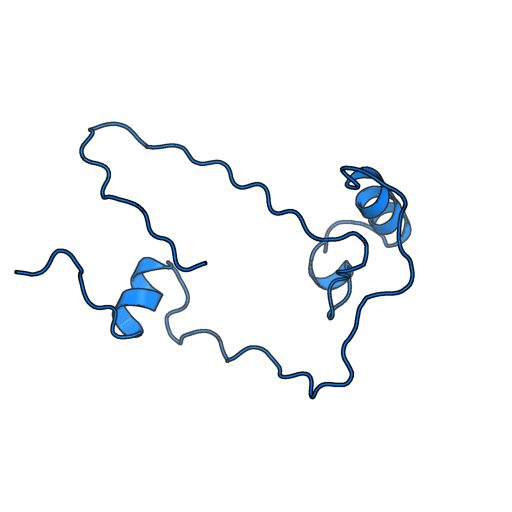LY A O 1
ATOM 693 N N . ALA A 1 90 ? 1.660 -18.688 -16.084 1.00 84.44 90 ALA A N 1
ATOM 694 C CA . ALA A 1 90 ? 1.183 -17.602 -16.932 1.00 84.44 90 ALA A CA 1
ATOM 695 C C . ALA A 1 90 ? 1.195 -17.999 -18.416 1.00 84.44 90 ALA A C 1
ATOM 697 O O . ALA A 1 90 ? 2.171 -18.536 -18.941 1.00 84.44 90 ALA A O 1
ATOM 698 N N . ARG A 1 91 ? 0.097 -17.685 -19.106 1.00 82.31 91 ARG A N 1
ATOM 699 C CA . ARG A 1 91 ? -0.026 -17.841 -20.555 1.00 82.31 91 ARG A CA 1
ATOM 700 C C . ARG A 1 91 ? 0.350 -16.530 -21.227 1.00 82.31 91 ARG A C 1
ATOM 702 O O . ARG A 1 91 ? -0.112 -15.466 -20.820 1.00 82.31 91 ARG A O 1
ATOM 709 N N . SER A 1 92 ? 1.183 -16.608 -22.259 1.00 77.94 92 SER A N 1
ATOM 710 C CA . SER A 1 92 ? 1.518 -15.434 -23.057 1.00 77.94 92 SER A CA 1
ATOM 711 C C . SER A 1 92 ? 0.344 -15.086 -23.964 1.00 77.94 92 SER A C 1
ATOM 713 O O . SER A 1 92 ? -0.049 -15.896 -24.796 1.00 77.94 92 SER A O 1
ATOM 715 N N . ALA A 1 93 ? -0.166 -13.860 -23.852 1.00 74.12 93 ALA A N 1
ATOM 716 C CA . ALA A 1 93 ? -1.102 -13.301 -24.830 1.00 74.12 93 ALA A CA 1
ATOM 717 C C . ALA A 1 93 ? -0.441 -13.027 -26.199 1.00 74.12 93 ALA A C 1
ATOM 719 O O . ALA A 1 93 ? -1.119 -12.639 -27.143 1.00 74.12 93 ALA A O 1
ATOM 720 N N . PHE A 1 94 ? 0.882 -13.202 -26.294 1.00 75.75 94 PHE A N 1
ATOM 721 C CA . PHE A 1 94 ? 1.690 -12.957 -27.489 1.00 75.75 94 PHE A CA 1
ATOM 722 C C . PHE A 1 94 ? 2.327 -14.237 -28.052 1.00 75.75 94 PHE A C 1
ATOM 724 O O . PHE A 1 94 ? 3.148 -14.148 -28.962 1.00 75.75 94 PHE A O 1
ATOM 731 N N . ALA A 1 95 ? 2.025 -15.413 -27.488 1.00 71.62 95 ALA A N 1
ATOM 732 C CA . ALA A 1 95 ? 2.423 -16.679 -28.098 1.00 71.62 95 ALA A CA 1
ATOM 733 C C . ALA A 1 95 ? 1.454 -16.990 -29.249 1.00 71.62 95 ALA A C 1
ATOM 735 O O . ALA A 1 95 ? 0.243 -16.968 -29.034 1.00 71.62 95 ALA A O 1
ATOM 736 N N . ALA A 1 96 ? 2.005 -17.202 -30.448 1.00 57.88 96 ALA A N 1
ATOM 737 C CA . ALA A 1 96 ? 1.269 -17.679 -31.619 1.00 57.88 96 ALA A CA 1
ATOM 738 C C . ALA A 1 96 ? 0.836 -19.140 -31.447 1.00 57.88 96 ALA A C 1
ATOM 740 O O . ALA A 1 96 ? 1.582 -19.892 -30.774 1.00 57.88 96 ALA A O 1
#

pLDDT: mean 85.74, std 6.76, range [57.88, 96.88]

Sequence (96 aa):
TLHGSAPNRSDRARLILFYEACAADAWPLLGAGSYIHRLPQREMWADLLERMVCGEPVLEPRIEKVPVRLPLPPAPDATSIFKTQKSGGARSAFAA

Radius of gyration: 18.98 Å; chains: 1; bounding box: 33×36×50 Å

Secondary structure (DSSP, 8-state):
---------SSS-----------TT---TT-GGGT-TTS-HHHHHHHHHHT--SS----S----SSPPPPPPPPPTT-SSHHHHHHHTTPPPTT--

Foldseek 3Di:
DDDDDDDDPDPDDDDDDDDDDDPLQAADPVHQCVVCVPDDPVVSVVVSQVPDPDDHHDPHHDDDPDDDDDDDPADPPNDDPVVVCVVVVHDDPPDD